Protein AF-I0AHV2-F1 (afdb_monomer_lite)

pLDDT: mean 80.76, std 23.35, range [30.31, 98.69]

Radius of gyration: 30.74 Å; chains: 1; bounding box: 74×56×72 Å

Structure (mmCIF, N/CA/C/O backbone):
data_AF-I0AHV2-F1
#
_entry.id   AF-I0AHV2-F1
#
loop_
_atom_site.group_PDB
_atom_site.id
_atom_site.type_symbol
_atom_site.label_atom_id
_atom_site.label_alt_id
_atom_site.label_comp_id
_atom_site.label_asym_id
_atom_site.label_entity_id
_atom_site.label_seq_id
_atom_site.pdbx_PDB_ins_code
_atom_site.Cartn_x
_atom_site.Cartn_y
_atom_site.Cartn_z
_atom_site.occupancy
_atom_site.B_iso_or_equiv
_atom_site.auth_seq_id
_atom_site.auth_comp_id
_atom_site.auth_asym_id
_atom_site.auth_atom_id
_atom_site.pdbx_PDB_model_num
ATOM 1 N N . MET A 1 1 ? 34.394 -45.522 -53.118 1.00 46.94 1 MET A N 1
ATOM 2 C CA . MET A 1 1 ? 35.820 -45.918 -53.162 1.00 46.94 1 MET A CA 1
ATOM 3 C C . MET A 1 1 ? 36.666 -44.693 -53.461 1.00 46.94 1 MET A C 1
ATOM 5 O O . MET A 1 1 ? 36.475 -44.119 -54.521 1.00 46.94 1 MET A O 1
ATOM 9 N N . LYS A 1 2 ? 37.529 -44.318 -52.507 1.00 45.25 2 LYS A N 1
ATOM 10 C CA . LYS A 1 2 ? 38.749 -43.481 -52.577 1.00 45.25 2 LYS A CA 1
ATOM 11 C C . LYS A 1 2 ? 38.873 -42.695 -51.268 1.00 45.25 2 LYS A C 1
ATOM 13 O O . LYS A 1 2 ? 38.540 -41.525 -51.159 1.00 45.25 2 LYS A O 1
ATOM 18 N N 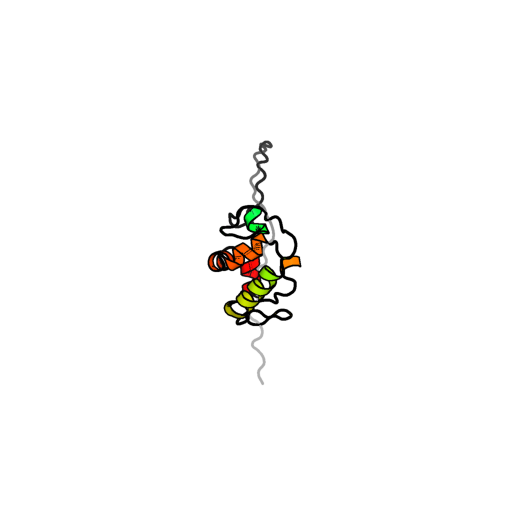. LYS A 1 3 ? 39.322 -43.439 -50.252 1.00 51.38 3 LYS A N 1
ATOM 19 C CA . LYS A 1 3 ? 40.133 -42.911 -49.150 1.00 51.38 3 LYS A CA 1
ATOM 20 C C . LYS A 1 3 ? 41.357 -42.198 -49.758 1.00 51.38 3 LYS A C 1
ATOM 22 O O . LYS A 1 3 ? 41.646 -42.424 -50.930 1.00 51.38 3 LYS A O 1
ATOM 27 N N . ILE A 1 4 ? 42.120 -41.487 -48.928 1.00 57.50 4 ILE A N 1
ATOM 28 C CA . ILE A 1 4 ? 43.410 -40.830 -49.231 1.00 57.50 4 ILE A CA 1
ATOM 29 C C . ILE A 1 4 ? 43.257 -39.327 -49.529 1.00 57.50 4 ILE A C 1
ATOM 31 O O . ILE A 1 4 ? 43.545 -38.847 -50.614 1.00 57.50 4 ILE A O 1
ATOM 35 N N . PHE A 1 5 ? 42.859 -38.563 -48.515 1.00 43.66 5 PHE A N 1
ATOM 36 C CA . PHE A 1 5 ? 43.538 -37.292 -48.237 1.00 43.66 5 PHE A CA 1
ATOM 37 C C . PHE A 1 5 ? 44.030 -37.364 -46.791 1.00 43.66 5 PHE A C 1
ATOM 39 O O . PHE A 1 5 ? 43.534 -36.732 -45.866 1.00 43.66 5 PHE A O 1
ATOM 46 N N . SER A 1 6 ? 44.938 -38.318 -46.607 1.00 37.59 6 SER A N 1
ATOM 47 C CA . SER A 1 6 ? 45.775 -38.441 -45.430 1.00 37.59 6 SER A CA 1
ATOM 48 C C . SER A 1 6 ? 46.959 -37.505 -45.639 1.00 37.59 6 SER A C 1
ATOM 50 O O . SER A 1 6 ? 47.511 -37.486 -46.736 1.00 37.59 6 SER A O 1
ATOM 52 N N . PHE A 1 7 ? 47.389 -36.846 -44.566 1.00 47.16 7 PHE A N 1
ATOM 53 C CA . PHE A 1 7 ? 48.801 -36.540 -44.342 1.00 47.16 7 PHE A CA 1
ATOM 54 C C . PHE A 1 7 ? 49.477 -35.599 -45.349 1.00 47.16 7 PHE A C 1
ATOM 56 O O . PHE A 1 7 ? 50.123 -36.083 -46.258 1.00 47.16 7 PHE A O 1
ATOM 63 N N . VAL A 1 8 ? 49.435 -34.281 -45.119 1.00 50.38 8 VAL A N 1
ATOM 64 C CA . VAL A 1 8 ? 50.619 -33.389 -45.150 1.00 50.38 8 VAL A CA 1
ATOM 65 C C . VAL A 1 8 ? 50.210 -32.064 -44.491 1.00 50.38 8 VAL A C 1
ATOM 67 O O . VAL A 1 8 ? 49.753 -31.158 -45.170 1.00 50.38 8 VAL A O 1
ATOM 70 N N . PHE A 1 9 ? 50.344 -31.948 -43.170 1.00 41.19 9 PHE A N 1
ATOM 71 C CA . PHE A 1 9 ? 50.853 -30.718 -42.540 1.00 41.19 9 PHE A CA 1
ATOM 72 C C . PHE A 1 9 ? 51.277 -31.034 -41.101 1.00 41.19 9 PHE A C 1
ATOM 74 O O . PHE A 1 9 ? 50.708 -30.584 -40.111 1.00 41.19 9 PHE A O 1
ATOM 81 N N . ALA A 1 10 ? 52.275 -31.910 -41.005 1.00 47.12 10 ALA A N 1
ATOM 82 C CA . ALA A 1 10 ? 53.111 -32.035 -39.828 1.00 47.12 10 ALA A CA 1
ATOM 83 C C . ALA A 1 10 ? 54.229 -30.992 -39.950 1.00 47.12 10 ALA A C 1
ATOM 85 O O . ALA A 1 10 ? 55.203 -31.238 -40.649 1.00 47.12 10 ALA A O 1
ATOM 86 N N . VAL A 1 11 ? 54.068 -29.840 -39.298 1.00 52.34 11 VAL A N 1
ATOM 87 C CA . VAL A 1 11 ? 55.153 -28.929 -38.887 1.00 52.34 11 VAL A CA 1
ATOM 88 C C . VAL A 1 11 ? 54.635 -28.260 -37.606 1.00 52.34 11 VAL A C 1
ATOM 90 O O . VAL A 1 11 ? 53.734 -27.435 -37.654 1.00 52.34 11 VAL A O 1
ATOM 93 N N . ALA A 1 12 ? 54.902 -28.826 -36.430 1.00 45.56 12 ALA A N 1
ATOM 94 C CA . ALA A 1 12 ? 56.117 -28.576 -35.655 1.00 45.56 12 ALA A CA 1
ATOM 95 C C . ALA A 1 12 ? 56.267 -27.093 -35.282 1.00 45.56 12 ALA A C 1
ATOM 97 O O . ALA A 1 12 ? 56.784 -26.323 -36.074 1.00 45.56 12 ALA A O 1
ATOM 98 N N . PHE A 1 13 ? 55.847 -26.716 -34.070 1.00 50.34 13 PHE A N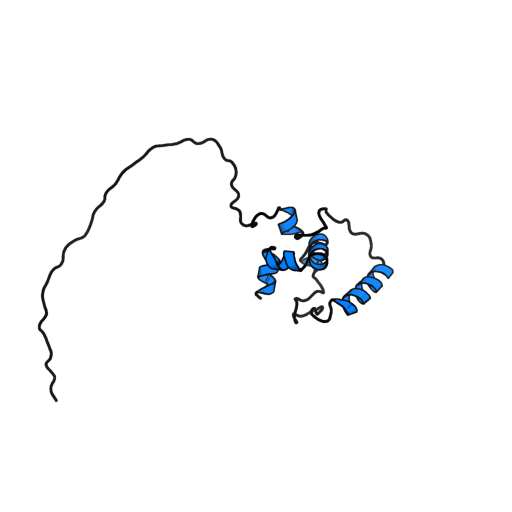 1
ATOM 99 C CA . PHE A 1 13 ? 56.765 -26.206 -33.044 1.00 50.34 13 PHE A CA 1
ATOM 100 C C . PHE A 1 13 ? 56.010 -25.940 -31.731 1.00 50.34 13 PHE A C 1
ATOM 102 O O . PHE A 1 13 ? 55.258 -24.984 -31.578 1.00 50.34 13 PHE A O 1
ATOM 109 N N . THR A 1 14 ? 56.237 -26.826 -30.770 1.00 53.44 14 THR A N 1
ATOM 110 C CA . THR A 1 14 ? 56.318 -26.516 -29.340 1.00 53.44 14 THR A CA 1
ATOM 111 C C . THR A 1 14 ? 57.149 -25.255 -29.090 1.00 53.44 14 THR A C 1
ATOM 113 O O . THR A 1 14 ? 58.223 -25.183 -29.669 1.00 53.44 14 THR A O 1
ATOM 116 N N . ILE A 1 15 ? 56.738 -24.358 -28.180 1.00 58.22 15 ILE A N 1
ATOM 117 C CA . ILE A 1 15 ? 57.622 -23.611 -27.255 1.00 58.22 15 ILE A CA 1
ATOM 118 C C . ILE A 1 15 ? 56.789 -23.090 -26.052 1.00 58.22 15 ILE A C 1
ATOM 120 O O . ILE A 1 15 ? 55.826 -22.351 -26.219 1.00 58.22 15 ILE A O 1
ATOM 124 N N . LEU A 1 16 ? 57.184 -23.584 -24.872 1.00 51.22 16 LEU A N 1
ATOM 125 C CA . LEU A 1 16 ? 57.331 -22.998 -23.523 1.00 51.22 16 LEU A CA 1
ATOM 126 C C . LEU A 1 16 ? 56.298 -21.989 -22.968 1.00 51.22 16 LEU A C 1
ATOM 128 O O . LEU A 1 16 ? 56.059 -20.944 -23.551 1.00 51.22 16 LEU A O 1
ATOM 132 N N . ILE A 1 17 ? 55.586 -22.278 -21.866 1.00 62.75 17 ILE A N 1
ATOM 133 C CA . ILE A 1 17 ? 55.927 -22.114 -20.423 1.00 62.75 17 ILE A CA 1
ATOM 134 C C . ILE A 1 17 ? 56.645 -20.817 -19.969 1.00 62.75 17 ILE A C 1
ATOM 136 O O . ILE A 1 17 ? 57.751 -20.515 -20.396 1.00 62.75 17 ILE A O 1
ATOM 140 N N . THR A 1 18 ? 56.008 -20.183 -18.965 1.00 46.81 18 THR A N 1
ATOM 141 C CA . THR A 1 18 ? 56.522 -19.336 -17.856 1.00 46.81 18 THR A CA 1
ATOM 142 C C . THR A 1 18 ? 57.161 -17.971 -18.151 1.00 46.81 18 THR A C 1
ATOM 144 O O . THR A 1 18 ? 58.226 -17.907 -18.746 1.00 46.81 18 THR A O 1
ATOM 147 N N . SER A 1 19 ? 56.621 -16.898 -17.544 1.00 44.88 19 SER A N 1
ATOM 148 C CA . SER A 1 19 ? 57.259 -16.186 -16.406 1.00 44.88 19 SER A CA 1
ATOM 149 C C . SER A 1 19 ? 56.949 -14.674 -16.340 1.00 44.88 19 SER A C 1
ATOM 151 O O . SER A 1 19 ? 57.271 -13.925 -17.251 1.00 44.88 19 SER A O 1
ATOM 153 N N . CYS A 1 20 ? 56.353 -14.280 -15.207 1.00 55.31 20 CYS A N 1
ATOM 154 C CA . CYS A 1 20 ? 56.635 -13.148 -14.303 1.00 55.31 20 CYS A CA 1
ATOM 155 C C . CYS A 1 20 ? 57.169 -11.780 -14.801 1.00 55.31 20 CYS A C 1
ATOM 157 O O . CYS A 1 20 ? 58.224 -11.686 -15.419 1.00 55.31 20 CYS A O 1
ATOM 159 N N . GLY A 1 21 ? 56.521 -10.721 -14.298 1.00 49.19 21 GLY A N 1
ATOM 160 C CA . GLY A 1 21 ? 57.051 -9.369 -14.062 1.00 49.19 21 GLY A CA 1
ATOM 161 C C . GLY A 1 21 ? 55.878 -8.448 -13.685 1.00 49.19 21 GLY A C 1
ATOM 162 O O . GLY A 1 21 ? 55.031 -8.200 -14.530 1.00 49.19 21 GLY A O 1
ATOM 163 N N . GLY A 1 22 ? 55.638 -7.997 -12.453 1.00 43.00 22 GLY A N 1
ATOM 164 C CA . GLY A 1 22 ? 56.511 -7.775 -11.306 1.00 43.00 22 GLY A CA 1
ATOM 165 C C . GLY A 1 22 ? 56.703 -6.267 -11.128 1.00 43.00 22 GLY A C 1
ATOM 166 O O . GLY A 1 22 ? 57.518 -5.703 -11.841 1.00 43.00 22 GLY A O 1
ATOM 167 N N . ASP A 1 23 ? 55.958 -5.639 -10.211 1.00 41.09 23 ASP A N 1
ATOM 168 C CA . ASP A 1 23 ? 56.493 -4.551 -9.380 1.00 41.09 23 ASP A CA 1
ATOM 169 C C . ASP A 1 23 ? 55.674 -4.383 -8.087 1.00 41.09 23 ASP A C 1
ATOM 171 O O . ASP A 1 23 ? 54.441 -4.458 -8.079 1.00 41.09 23 ASP A O 1
ATOM 175 N N . GLU A 1 24 ? 56.400 -4.235 -6.981 1.00 40.62 24 GLU A N 1
ATOM 176 C CA . GLU A 1 24 ? 55.953 -4.330 -5.591 1.00 40.62 24 GLU A CA 1
ATOM 177 C C . GLU A 1 24 ? 55.829 -2.955 -4.900 1.00 40.62 24 GLU A C 1
ATOM 179 O O . GLU A 1 24 ? 56.632 -2.054 -5.103 1.00 40.62 24 GLU A O 1
ATOM 184 N N . GLN A 1 25 ? 54.858 -2.895 -3.978 1.00 41.94 25 GLN A N 1
ATOM 185 C CA . GLN A 1 25 ? 54.824 -2.182 -2.687 1.00 41.94 25 GLN A CA 1
ATOM 186 C C . GLN A 1 25 ? 54.955 -0.645 -2.605 1.00 41.94 25 GLN A C 1
ATOM 188 O O . GLN A 1 25 ? 56.016 -0.055 -2.781 1.00 41.94 25 GLN A O 1
ATOM 193 N N . LYS A 1 26 ? 53.922 -0.034 -1.998 1.00 32.88 26 LYS A N 1
ATOM 194 C CA . LYS A 1 26 ? 54.111 0.785 -0.788 1.00 32.88 26 LYS A CA 1
ATOM 195 C C . LYS A 1 26 ? 52.949 0.610 0.192 1.00 32.88 26 LYS A C 1
ATOM 197 O O . LYS A 1 26 ? 51.788 0.502 -0.187 1.00 32.88 26 LYS A O 1
ATOM 202 N N . SER A 1 27 ? 53.335 0.513 1.453 1.00 35.81 27 SER A N 1
ATOM 203 C CA . SER A 1 27 ? 52.597 0.083 2.629 1.00 35.81 27 SER A CA 1
ATOM 204 C C . SER A 1 27 ? 51.795 1.200 3.311 1.00 35.81 27 SER A C 1
ATOM 206 O O . SER A 1 27 ? 52.213 2.350 3.344 1.00 35.81 27 SER A O 1
ATOM 208 N N . ALA A 1 28 ? 50.665 0.764 3.879 1.00 41.28 28 ALA A N 1
ATOM 209 C CA . ALA A 1 28 ? 49.930 1.235 5.057 1.00 41.28 28 ALA A CA 1
ATOM 210 C C . ALA A 1 28 ? 49.704 2.744 5.294 1.00 41.28 28 ALA A C 1
ATOM 212 O O . ALA A 1 28 ? 50.610 3.473 5.683 1.00 41.28 28 ALA A O 1
ATOM 213 N N . ASP A 1 29 ? 48.422 3.122 5.328 1.00 30.31 29 ASP A N 1
ATOM 214 C CA . ASP A 1 29 ? 47.895 3.852 6.485 1.00 30.31 29 ASP A CA 1
ATOM 215 C C . ASP A 1 29 ? 46.559 3.225 6.927 1.00 30.31 29 ASP A C 1
ATOM 217 O O . ASP A 1 29 ? 45.587 3.150 6.172 1.00 30.31 29 ASP A O 1
ATOM 221 N N . PHE A 1 30 ? 46.551 2.693 8.147 1.00 48.12 30 PHE A N 1
ATOM 222 C CA . PHE A 1 30 ? 45.418 2.059 8.812 1.00 48.12 30 PHE A CA 1
ATOM 223 C C . PHE A 1 30 ? 44.911 3.038 9.868 1.00 48.12 30 PHE A C 1
ATOM 225 O O . PHE A 1 30 ? 45.238 2.884 11.036 1.00 48.12 30 PHE A O 1
ATOM 232 N N . SER A 1 31 ? 44.136 4.058 9.482 1.00 49.09 31 SER A N 1
ATOM 233 C CA . SER A 1 31 ? 43.211 4.728 10.412 1.00 49.09 31 SER A CA 1
ATOM 234 C C . SER A 1 31 ? 42.258 5.714 9.727 1.00 49.09 31 SER A C 1
ATOM 236 O O . SER A 1 31 ? 42.383 6.928 9.849 1.00 49.09 31 SER A O 1
ATOM 238 N N . LYS A 1 32 ? 41.238 5.194 9.038 1.00 40.59 32 LYS A N 1
ATOM 239 C CA . LYS A 1 32 ? 39.866 5.724 9.141 1.00 40.59 32 LYS A CA 1
ATOM 240 C C . LYS A 1 32 ? 38.906 4.703 8.550 1.00 40.59 32 LYS A C 1
ATOM 242 O O . LYS A 1 32 ? 38.539 4.768 7.381 1.00 40.59 32 LYS A O 1
ATOM 247 N N . SER A 1 33 ? 38.485 3.755 9.382 1.00 49.38 33 SER A N 1
ATOM 248 C CA . SER A 1 33 ? 37.269 2.987 9.127 1.00 49.38 33 SER A CA 1
ATOM 249 C C . SER A 1 33 ? 36.091 3.963 9.152 1.00 49.38 33 SER A C 1
ATOM 251 O O . SER A 1 33 ? 35.469 4.210 10.183 1.00 49.38 33 SER A O 1
ATOM 253 N N . LYS A 1 34 ? 35.822 4.601 8.012 1.00 42.75 34 LYS A N 1
ATOM 254 C CA . LYS A 1 34 ? 34.470 5.025 7.689 1.00 42.75 34 LYS A CA 1
ATOM 255 C C . LYS A 1 34 ? 33.845 3.770 7.111 1.00 42.75 34 LYS A C 1
ATOM 257 O O . LYS A 1 34 ? 34.212 3.361 6.016 1.00 42.75 34 LYS A O 1
ATOM 262 N N . SER A 1 35 ? 32.986 3.135 7.902 1.00 43.00 35 SER A N 1
ATOM 263 C CA . SER A 1 35 ? 32.094 2.065 7.471 1.00 43.00 35 SER A CA 1
ATOM 264 C C . SER A 1 35 ? 31.406 2.487 6.172 1.00 43.00 35 SER A C 1
ATOM 266 O O . SER A 1 35 ? 30.385 3.173 6.190 1.00 43.00 35 SER A O 1
ATOM 268 N N . VAL A 1 36 ? 31.988 2.112 5.036 1.00 43.91 36 VAL A N 1
ATOM 269 C CA . VAL A 1 36 ? 31.293 2.080 3.760 1.00 43.91 36 VAL A CA 1
ATOM 270 C C . VAL A 1 36 ? 30.472 0.805 3.830 1.00 43.91 36 VAL A C 1
ATOM 272 O O . VAL A 1 36 ? 30.930 -0.267 3.447 1.00 43.91 36 VAL A O 1
ATOM 275 N N . ASN A 1 37 ? 29.270 0.919 4.397 1.00 48.75 37 ASN A N 1
ATOM 276 C CA . ASN A 1 37 ? 28.223 -0.026 4.055 1.00 48.75 37 ASN A CA 1
ATOM 277 C C . ASN A 1 37 ? 27.988 0.171 2.563 1.00 48.75 37 ASN A C 1
ATOM 279 O O . ASN A 1 37 ? 27.508 1.218 2.130 1.00 48.75 37 ASN A O 1
ATOM 283 N N . THR A 1 38 ? 28.455 -0.799 1.789 1.00 43.38 38 THR A N 1
ATOM 284 C CA . THR A 1 38 ? 28.216 -0.920 0.362 1.00 43.38 38 THR A CA 1
ATOM 285 C C . THR A 1 38 ? 26.728 -0.706 0.093 1.00 43.38 38 THR A C 1
ATOM 287 O O . THR A 1 38 ? 25.877 -1.430 0.604 1.00 43.38 38 THR A O 1
ATOM 290 N N . ASP A 1 39 ? 26.452 0.351 -0.666 1.00 53.06 39 ASP A N 1
ATOM 291 C CA . ASP A 1 39 ? 25.147 0.867 -1.065 1.00 53.06 39 ASP A CA 1
ATOM 292 C C . ASP A 1 39 ? 24.378 -0.173 -1.897 1.00 53.06 39 ASP A C 1
ATOM 294 O O . ASP A 1 39 ? 24.431 -0.200 -3.124 1.00 53.06 39 ASP A O 1
ATOM 298 N N . LEU A 1 40 ? 23.699 -1.088 -1.206 1.00 55.94 40 LEU A N 1
ATOM 299 C CA . LEU A 1 40 ? 22.669 -1.961 -1.776 1.00 55.94 40 LEU A CA 1
ATOM 300 C C . LEU A 1 40 ? 21.273 -1.319 -1.685 1.00 55.94 40 LEU A C 1
ATOM 302 O O . LEU A 1 40 ? 20.307 -1.892 -2.188 1.00 55.94 40 LEU A O 1
ATOM 306 N N . SER A 1 41 ? 21.149 -0.154 -1.033 1.00 60.19 41 SER A N 1
ATOM 307 C CA . SER A 1 41 ? 19.868 0.528 -0.828 1.00 60.19 41 SER A CA 1
ATOM 308 C C . SER A 1 41 ? 19.496 1.478 -1.963 1.00 60.19 41 SER A C 1
ATOM 310 O O . SER A 1 41 ? 18.364 1.960 -1.986 1.00 60.19 41 SER A O 1
ATOM 312 N N . GLY A 1 42 ? 20.400 1.737 -2.916 1.00 76.12 42 GLY A N 1
ATOM 313 C CA . GLY A 1 42 ? 20.127 2.614 -4.056 1.00 76.12 42 GLY A CA 1
ATOM 314 C C . GLY A 1 42 ? 19.807 4.044 -3.617 1.00 76.12 42 GLY A C 1
ATOM 315 O O . GLY A 1 42 ? 18.946 4.691 -4.214 1.00 76.12 42 GLY A O 1
ATOM 316 N N . GLY A 1 43 ? 20.448 4.508 -2.539 1.00 88.38 43 GLY A N 1
ATOM 317 C CA . GLY A 1 43 ? 20.210 5.830 -1.954 1.00 88.38 43 GLY A CA 1
ATOM 318 C C . GLY A 1 43 ? 18.974 5.947 -1.053 1.00 88.38 43 GLY A C 1
ATOM 319 O O . GLY A 1 43 ? 18.657 7.053 -0.620 1.00 88.38 43 GLY A O 1
ATOM 320 N N . LEU A 1 44 ? 18.280 4.845 -0.746 1.00 94.69 44 LEU A N 1
ATOM 321 C CA . LEU A 1 44 ? 17.176 4.849 0.218 1.00 94.69 44 LEU A CA 1
ATOM 322 C C . LEU A 1 44 ? 17.685 4.844 1.660 1.00 94.69 44 LEU A C 1
ATOM 324 O O . LEU A 1 44 ? 18.671 4.169 1.984 1.00 94.69 44 LEU A O 1
ATOM 328 N N . SER A 1 45 ? 16.972 5.560 2.532 1.00 95.94 45 SER A N 1
ATOM 329 C CA . SER A 1 45 ? 17.186 5.471 3.979 1.00 95.94 45 SER A CA 1
ATOM 330 C C . SER A 1 45 ? 16.778 4.096 4.523 1.00 95.94 45 SER A C 1
ATOM 332 O O . SER A 1 45 ? 15.973 3.384 3.923 1.00 95.94 45 SER A O 1
ATOM 334 N N . GLU A 1 46 ? 17.288 3.733 5.701 1.00 96.06 46 GLU A N 1
ATOM 335 C CA . GLU A 1 46 ? 16.883 2.500 6.393 1.00 96.06 46 GLU A CA 1
ATOM 336 C C . GLU A 1 46 ? 15.372 2.473 6.665 1.00 96.06 46 GLU A C 1
ATOM 338 O O . GLU A 1 46 ? 14.715 1.454 6.453 1.00 96.06 46 GLU A O 1
ATOM 343 N N . PHE A 1 47 ? 14.797 3.627 7.028 1.00 96.94 47 PHE A N 1
ATOM 344 C CA . PHE A 1 47 ? 13.354 3.756 7.194 1.00 96.94 47 PHE A CA 1
ATOM 345 C C . PHE A 1 47 ? 12.615 3.443 5.890 1.00 96.94 47 PHE A C 1
ATOM 347 O O . PHE A 1 47 ? 11.650 2.690 5.919 1.00 96.94 47 PHE A O 1
ATOM 354 N N . GLU A 1 48 ? 13.054 3.983 4.753 1.00 97.56 48 GLU A N 1
ATOM 355 C CA . GLU A 1 48 ? 12.390 3.768 3.460 1.00 97.56 48 GLU A CA 1
ATOM 356 C C . GLU A 1 48 ? 12.541 2.340 2.938 1.00 97.56 48 GLU A C 1
ATOM 358 O O . GLU A 1 48 ? 11.625 1.844 2.287 1.00 97.56 48 GLU A O 1
ATOM 363 N N . LEU A 1 49 ? 13.649 1.662 3.247 1.00 97.00 49 LEU A N 1
ATOM 364 C CA . LEU A 1 49 ? 13.843 0.250 2.908 1.00 97.00 49 LEU A CA 1
ATOM 365 C C . LEU A 1 49 ? 12.871 -0.679 3.645 1.00 97.00 49 LEU A C 1
ATOM 367 O O . LEU A 1 49 ? 12.432 -1.686 3.087 1.00 97.00 49 LEU A O 1
ATOM 371 N N . GLU A 1 50 ? 12.554 -0.366 4.900 1.00 97.25 50 GLU A N 1
ATOM 372 C CA . GLU A 1 50 ? 11.630 -1.161 5.714 1.00 97.25 50 GLU A CA 1
ATOM 373 C C . GLU A 1 50 ? 10.164 -0.746 5.481 1.00 97.25 50 GLU A C 1
ATOM 375 O O . GLU A 1 50 ? 9.277 -1.592 5.353 1.00 97.25 50 GLU A O 1
ATOM 380 N N . ASN A 1 51 ? 9.911 0.562 5.404 1.00 98.06 51 ASN A N 1
ATOM 381 C CA . ASN A 1 51 ? 8.585 1.180 5.515 1.00 98.06 51 ASN A CA 1
ATOM 382 C C . ASN A 1 51 ? 8.092 1.811 4.205 1.00 98.06 51 ASN A C 1
ATOM 384 O O . ASN A 1 51 ? 7.025 2.425 4.167 1.00 98.06 51 ASN A O 1
ATOM 388 N N . GLY A 1 52 ? 8.848 1.668 3.120 1.00 97.69 52 GLY A N 1
ATOM 389 C CA . GLY A 1 52 ? 8.500 2.209 1.817 1.00 97.69 52 GLY A CA 1
ATOM 390 C C . GLY A 1 52 ? 8.825 3.693 1.638 1.00 97.69 52 GLY A C 1
ATOM 391 O O . GLY A 1 52 ? 9.035 4.459 2.577 1.00 97.69 52 GLY A O 1
ATOM 392 N N . ILE A 1 53 ? 8.834 4.099 0.374 1.00 98.00 53 ILE A N 1
ATOM 393 C CA . ILE A 1 53 ? 9.035 5.463 -0.098 1.00 98.00 53 ILE A CA 1
ATOM 394 C C . ILE A 1 53 ? 7.663 6.127 -0.213 1.00 98.00 53 ILE A C 1
ATOM 396 O O . ILE A 1 53 ? 6.849 5.751 -1.053 1.00 98.00 53 ILE A O 1
ATOM 400 N N . GLY A 1 54 ? 7.386 7.128 0.614 1.00 97.62 54 GLY A N 1
ATOM 401 C CA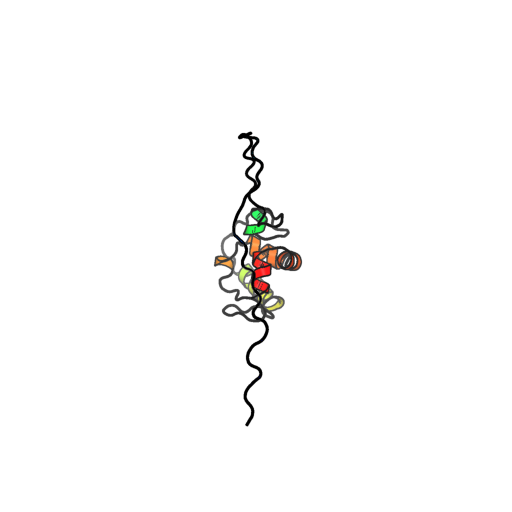 . GLY A 1 54 ? 6.136 7.874 0.514 1.00 97.62 54 GLY A CA 1
ATOM 402 C C . GLY A 1 54 ? 5.944 8.901 1.625 1.00 97.62 54 GLY A C 1
ATOM 403 O O . GLY A 1 54 ? 6.903 9.228 2.331 1.00 97.62 54 GLY A O 1
ATOM 404 N N . PRO A 1 55 ? 4.722 9.442 1.765 1.00 98.12 55 PRO A N 1
ATOM 405 C CA . PRO A 1 55 ? 4.420 10.520 2.705 1.00 98.12 55 PRO A CA 1
ATOM 406 C C . PRO A 1 55 ? 4.406 10.081 4.178 1.00 98.12 55 PRO A C 1
ATOM 408 O O . PRO A 1 55 ? 4.511 10.931 5.061 1.00 98.12 55 PRO A O 1
ATOM 411 N N . VAL A 1 56 ? 4.299 8.781 4.476 1.00 98.19 56 VAL A N 1
ATOM 412 C CA . VAL A 1 56 ? 4.402 8.269 5.850 1.00 98.19 56 VAL A CA 1
ATOM 413 C C . VAL A 1 56 ? 5.879 8.123 6.199 1.00 98.19 56 VAL A C 1
ATOM 415 O O . VAL A 1 56 ? 6.542 7.196 5.739 1.00 98.19 56 VAL A O 1
ATOM 418 N N . LYS A 1 57 ? 6.394 9.072 6.988 1.00 97.25 57 LYS A N 1
ATOM 419 C CA . LYS A 1 57 ? 7.815 9.178 7.377 1.00 97.25 57 LYS A CA 1
ATOM 420 C C . LYS A 1 57 ? 8.089 8.842 8.849 1.00 97.25 57 LYS A C 1
ATOM 422 O O . LYS A 1 57 ? 9.200 9.042 9.325 1.00 97.25 57 LYS A O 1
ATOM 427 N N . GLN A 1 58 ? 7.076 8.390 9.582 1.00 96.94 58 GLN A N 1
ATOM 428 C CA . GLN A 1 58 ? 7.161 8.067 11.007 1.00 96.94 58 GLN A CA 1
ATOM 429 C C . GLN A 1 58 ? 6.413 6.766 11.288 1.00 96.94 58 GLN A C 1
ATOM 431 O O . GLN A 1 58 ? 5.530 6.389 10.514 1.00 96.94 58 GLN A O 1
ATOM 436 N N . LYS A 1 59 ? 6.773 6.098 12.388 1.00 97.25 59 LYS A N 1
ATOM 437 C CA . LYS A 1 59 ? 6.092 4.879 12.819 1.00 97.25 59 LYS A CA 1
ATOM 438 C C . LYS A 1 59 ? 4.654 5.184 13.248 1.00 97.25 59 LYS A C 1
ATOM 440 O O . LYS A 1 59 ? 4.383 6.212 13.869 1.00 97.25 59 LYS A O 1
ATOM 445 N N . LEU A 1 60 ? 3.744 4.296 12.878 1.00 96.06 60 LEU A N 1
ATOM 446 C CA . LEU A 1 60 ? 2.323 4.355 13.163 1.00 96.06 60 LEU A CA 1
ATOM 447 C C . LEU A 1 60 ? 2.012 3.464 14.362 1.00 96.06 60 LEU A C 1
ATOM 449 O O . LEU A 1 60 ? 2.300 2.270 14.365 1.00 96.06 60 LEU A O 1
ATOM 453 N N . GLU A 1 61 ? 1.336 4.045 15.343 1.00 94.94 61 GLU A N 1
ATOM 454 C CA . GLU A 1 61 ? 0.750 3.304 16.452 1.00 94.94 61 GLU A CA 1
ATOM 455 C C . GLU A 1 61 ? -0.644 2.816 16.044 1.00 94.94 61 GLU A C 1
ATOM 457 O O . GLU A 1 61 ? -1.522 3.611 15.690 1.00 94.94 61 GLU A O 1
ATOM 462 N N . LEU A 1 62 ? -0.856 1.500 16.067 1.00 93.19 62 LEU A N 1
ATOM 463 C CA . LEU A 1 62 ? -2.155 0.915 15.750 1.00 93.19 62 LEU A CA 1
ATOM 464 C C . LEU A 1 62 ? -3.039 0.887 16.997 1.00 93.19 62 LEU A C 1
ATOM 466 O O . LEU A 1 62 ? -2.716 0.255 18.000 1.00 93.19 62 LEU A O 1
ATOM 470 N N . GLY A 1 63 ? -4.184 1.558 16.908 1.00 93.94 63 GLY A N 1
ATOM 471 C CA . GLY A 1 63 ? -5.228 1.487 17.921 1.00 93.94 63 GLY A CA 1
ATOM 472 C C . GLY A 1 63 ? -6.045 0.188 17.859 1.00 93.94 63 GLY A C 1
ATOM 473 O O . GLY A 1 63 ? -5.827 -0.663 16.991 1.00 93.94 63 GLY A O 1
ATOM 474 N N . PRO A 1 64 ? -7.034 0.037 18.757 1.00 97.00 64 PRO A N 1
ATOM 475 C CA . PRO A 1 64 ? -7.992 -1.059 18.681 1.00 97.00 64 PRO A CA 1
ATOM 476 C C . PRO A 1 64 ? -8.780 -1.020 17.366 1.00 97.00 64 PRO A C 1
ATOM 478 O O . PRO A 1 64 ? -8.985 0.035 16.763 1.00 97.00 64 PRO A O 1
ATOM 481 N N . ILE A 1 65 ? -9.263 -2.187 16.939 1.00 96.50 65 ILE A N 1
ATOM 482 C CA . ILE A 1 65 ? -10.075 -2.310 15.728 1.00 96.50 65 ILE A CA 1
ATOM 483 C C . ILE A 1 65 ? -11.419 -1.605 15.943 1.00 96.50 65 ILE A C 1
ATOM 485 O O . ILE A 1 65 ? -12.221 -2.026 16.774 1.00 96.50 65 ILE A O 1
ATOM 489 N N . ASP A 1 66 ? -11.679 -0.566 15.150 1.00 97.94 66 ASP A N 1
ATOM 490 C CA . ASP A 1 66 ? -12.982 0.096 15.074 1.00 97.94 66 ASP A CA 1
ATOM 491 C C . ASP A 1 66 ? -13.837 -0.554 13.966 1.00 97.94 66 ASP A C 1
ATOM 493 O O . ASP A 1 66 ? -13.492 -0.437 12.784 1.00 97.94 66 ASP A O 1
ATOM 497 N N . PRO A 1 67 ? -14.979 -1.193 14.294 1.00 98.19 67 PRO A N 1
ATOM 498 C CA . PRO A 1 67 ? -15.864 -1.815 13.307 1.00 98.19 67 PRO A CA 1
ATOM 499 C C . PRO A 1 67 ? -16.334 -0.869 12.192 1.00 98.19 67 PRO A C 1
ATOM 501 O O . PRO A 1 67 ? -16.549 -1.309 11.060 1.00 98.19 67 PRO A O 1
ATOM 504 N N . LYS A 1 68 ? -16.473 0.435 12.473 1.00 98.25 68 LYS A N 1
ATOM 505 C CA . LYS A 1 68 ? -16.850 1.427 11.453 1.00 98.25 68 LYS A CA 1
ATOM 506 C C . LYS A 1 68 ? -15.730 1.623 10.436 1.00 98.25 68 LYS A C 1
ATOM 508 O O . LYS A 1 68 ? -16.001 1.713 9.238 1.00 98.25 68 LYS A O 1
ATOM 513 N N . LEU A 1 69 ? -14.480 1.665 10.899 1.00 97.94 69 LEU A N 1
ATOM 514 C CA . LEU A 1 69 ? -13.316 1.765 10.020 1.00 97.94 69 LEU A CA 1
ATOM 515 C C . LEU A 1 69 ? -13.080 0.469 9.244 1.00 97.94 69 LEU A C 1
ATOM 517 O O . LEU A 1 69 ? -12.714 0.549 8.075 1.00 97.94 69 LEU A O 1
ATOM 521 N N . VAL A 1 70 ? -13.361 -0.698 9.835 1.00 98.12 70 VAL A N 1
ATOM 522 C CA . VAL A 1 70 ? -13.318 -1.987 9.120 1.00 98.12 70 VAL A CA 1
ATOM 523 C C . VAL A 1 70 ? -14.275 -1.973 7.933 1.00 98.12 70 VAL A C 1
ATOM 525 O O . VAL A 1 70 ? -13.841 -2.211 6.808 1.00 98.12 70 VAL A O 1
ATOM 528 N N . LYS A 1 71 ? -15.547 -1.615 8.156 1.00 98.62 71 LYS A N 1
ATOM 529 C CA . LYS A 1 71 ? -16.544 -1.549 7.077 1.00 98.62 71 LYS A CA 1
ATOM 530 C C . LYS A 1 71 ? -16.138 -0.557 5.984 1.00 98.62 71 LYS A C 1
ATOM 532 O O . LYS A 1 71 ? -16.200 -0.871 4.800 1.00 98.62 71 LYS A O 1
ATOM 537 N N . LYS A 1 72 ? -15.654 0.626 6.373 1.00 98.56 72 LYS A N 1
ATOM 538 C CA . LYS A 1 72 ? -15.151 1.622 5.417 1.00 98.56 72 LYS A CA 1
ATOM 539 C C . LYS A 1 72 ? -13.947 1.098 4.620 1.00 98.56 72 LYS A C 1
ATOM 541 O O . LYS A 1 72 ? -13.846 1.348 3.422 1.00 98.56 72 LYS A O 1
ATOM 546 N N . GLY A 1 73 ? -13.030 0.384 5.273 1.00 97.94 73 GLY A N 1
ATOM 547 C CA . GLY A 1 73 ? -11.878 -0.245 4.629 1.00 97.94 73 GLY A CA 1
ATOM 548 C C . GLY A 1 73 ? -12.288 -1.319 3.623 1.00 97.94 73 GLY A C 1
ATOM 549 O O . GLY A 1 73 ? -11.747 -1.351 2.520 1.00 97.94 73 GLY A O 1
ATOM 550 N N . GLU A 1 74 ? -13.281 -2.142 3.963 1.00 98.31 74 GLU A N 1
ATOM 551 C CA . GLU A 1 74 ? -13.867 -3.140 3.063 1.00 98.31 74 GLU A CA 1
ATOM 552 C C . GLU A 1 74 ? -14.482 -2.490 1.814 1.00 98.31 74 GLU A C 1
ATOM 554 O O . GLU A 1 74 ? -14.172 -2.894 0.693 1.00 98.31 74 GLU A O 1
ATOM 559 N N . GLU A 1 75 ? -15.290 -1.438 1.980 1.00 98.62 75 GLU A N 1
ATOM 560 C CA . GLU A 1 75 ? -15.884 -0.691 0.861 1.00 98.62 75 GLU A CA 1
ATOM 561 C C . GLU A 1 75 ? -14.806 -0.119 -0.077 1.00 98.62 75 GLU A C 1
ATOM 563 O O . GLU A 1 75 ? -14.903 -0.239 -1.305 1.00 98.62 75 GLU A O 1
ATOM 568 N N . ILE A 1 76 ? -13.738 0.453 0.491 1.00 98.44 76 ILE A N 1
ATOM 569 C CA . ILE A 1 76 ? -12.596 0.959 -0.280 1.00 98.44 76 ILE A CA 1
ATOM 570 C C . ILE A 1 76 ? -11.892 -0.184 -1.018 1.00 98.44 76 ILE A C 1
ATOM 572 O O . ILE A 1 76 ? -11.607 -0.045 -2.209 1.00 98.44 76 ILE A O 1
ATOM 576 N N . PHE A 1 77 ? -11.634 -1.310 -0.349 1.00 98.31 77 PHE A N 1
ATOM 577 C CA . PHE A 1 77 ? -10.960 -2.460 -0.951 1.00 98.31 77 PHE A CA 1
ATOM 578 C C . PHE A 1 77 ? -11.761 -3.036 -2.125 1.00 98.31 77 PHE A C 1
ATOM 580 O O . PHE A 1 77 ? -11.210 -3.258 -3.208 1.00 98.31 77 PHE A O 1
ATOM 587 N N . ASN A 1 78 ? -13.070 -3.199 -1.946 1.00 98.25 78 ASN A N 1
ATOM 588 C CA . ASN A 1 78 ? -13.972 -3.703 -2.980 1.00 98.25 78 ASN A CA 1
ATOM 589 C C . ASN A 1 78 ? -14.091 -2.744 -4.171 1.00 98.25 78 ASN A C 1
ATOM 591 O O . ASN A 1 78 ? -14.269 -3.188 -5.300 1.00 98.25 78 ASN A O 1
ATOM 595 N N . THR A 1 79 ? -13.954 -1.438 -3.945 1.00 98.25 79 THR A N 1
ATOM 596 C CA . THR A 1 79 ? -14.058 -0.444 -5.024 1.00 98.25 79 THR A CA 1
ATOM 597 C C . THR A 1 79 ? -12.739 -0.249 -5.770 1.00 98.25 79 THR A C 1
ATOM 599 O O . THR A 1 79 ? -12.742 -0.032 -6.979 1.00 98.25 79 THR A O 1
ATOM 602 N N . LYS A 1 80 ? -11.601 -0.286 -5.065 1.00 97.56 80 LYS A N 1
ATOM 603 C CA . LYS A 1 80 ? -10.307 0.158 -5.613 1.00 97.56 80 LYS A CA 1
ATOM 604 C C . LYS A 1 80 ? -9.271 -0.948 -5.788 1.00 97.56 80 LYS A C 1
ATOM 606 O O . LYS A 1 80 ? -8.362 -0.786 -6.594 1.00 97.56 80 LYS A O 1
ATOM 611 N N . CYS A 1 81 ? -9.376 -2.046 -5.044 1.00 97.88 81 CYS A N 1
ATOM 612 C CA . CYS A 1 81 ? -8.294 -3.029 -4.928 1.00 97.88 81 CYS A CA 1
ATOM 613 C C . CYS A 1 81 ? -8.652 -4.376 -5.565 1.00 97.88 81 CYS A C 1
ATOM 615 O O . CYS A 1 81 ? -7.793 -5.011 -6.179 1.00 97.88 81 CYS A O 1
ATOM 617 N N . ILE A 1 82 ? -9.914 -4.809 -5.448 1.00 97.25 82 ILE A N 1
ATOM 618 C CA . ILE A 1 82 ? -10.343 -6.170 -5.820 1.00 97.25 82 ILE A CA 1
ATOM 619 C C . ILE A 1 82 ? -10.230 -6.481 -7.320 1.00 97.25 82 ILE A C 1
ATOM 621 O O . ILE A 1 82 ? -10.173 -7.650 -7.711 1.00 97.25 82 ILE A O 1
ATOM 625 N N . ALA A 1 83 ? -10.176 -5.443 -8.161 1.00 97.56 83 ALA A N 1
ATOM 626 C CA . ALA A 1 83 ? -9.944 -5.589 -9.594 1.00 97.56 83 ALA A CA 1
ATOM 627 C C . ALA A 1 83 ? -8.587 -6.252 -9.886 1.00 97.56 83 ALA A C 1
ATOM 629 O O . ALA A 1 83 ? -8.471 -7.005 -10.849 1.00 97.56 83 ALA A O 1
ATOM 630 N N . CYS A 1 84 ? -7.588 -6.023 -9.025 1.00 97.38 84 CYS A N 1
ATOM 631 C CA . CYS A 1 84 ? -6.240 -6.560 -9.198 1.00 97.38 84 CYS A CA 1
ATOM 632 C C . CYS A 1 84 ? -5.849 -7.576 -8.119 1.00 97.38 84 CYS A C 1
ATOM 634 O O . CYS A 1 84 ? -5.110 -8.515 -8.409 1.00 97.38 84 CYS A O 1
ATOM 636 N N . HIS A 1 85 ? -6.339 -7.419 -6.888 1.00 97.75 85 HIS A N 1
ATOM 637 C CA . HIS A 1 85 ? -5.921 -8.219 -5.740 1.00 97.75 85 HIS A CA 1
ATOM 638 C C . HIS A 1 85 ? -7.026 -9.146 -5.235 1.00 97.75 85 HIS A C 1
ATOM 640 O O . HIS A 1 85 ? -8.139 -8.707 -4.940 1.00 97.75 85 HIS A O 1
ATOM 646 N N . LYS A 1 86 ? -6.687 -10.423 -5.046 1.00 97.50 86 LYS A N 1
ATOM 647 C CA . LYS A 1 86 ? -7.497 -11.368 -4.267 1.00 97.50 86 LYS A CA 1
ATOM 648 C C . LYS A 1 86 ? -6.957 -11.471 -2.843 1.00 97.50 86 LYS A C 1
ATOM 650 O O . LYS A 1 86 ? -5.855 -11.012 -2.537 1.00 97.50 86 LYS A O 1
ATOM 655 N N . LEU A 1 87 ? -7.756 -12.039 -1.944 1.00 97.88 87 LEU A N 1
ATOM 656 C CA . LEU A 1 87 ? -7.334 -12.213 -0.555 1.00 97.88 87 LEU A CA 1
ATOM 657 C C . LEU A 1 87 ? -6.322 -13.354 -0.417 1.00 97.88 87 LEU A C 1
ATOM 659 O O . LEU A 1 87 ? -5.322 -13.176 0.271 1.00 97.88 87 LEU A O 1
ATOM 663 N N . ASP A 1 88 ? -6.551 -14.470 -1.107 1.00 97.44 88 ASP A N 1
ATOM 664 C CA . ASP A 1 88 ? -5.879 -15.745 -0.820 1.00 97.44 88 ASP A CA 1
ATOM 665 C C . ASP A 1 88 ? -4.951 -16.247 -1.925 1.00 97.44 88 ASP A C 1
ATOM 667 O O . ASP A 1 88 ? -4.128 -17.127 -1.692 1.00 97.44 88 ASP A O 1
ATOM 671 N N . GLU A 1 89 ? -5.039 -15.666 -3.116 1.00 95.44 89 GLU A N 1
ATOM 672 C CA . GLU A 1 89 ? -4.261 -16.088 -4.274 1.00 95.44 89 GLU A CA 1
ATOM 673 C C . GLU A 1 89 ? -3.703 -14.893 -5.042 1.00 95.44 89 GLU A C 1
ATOM 675 O O . GLU A 1 89 ? -4.162 -13.753 -4.905 1.00 95.44 89 GLU A O 1
ATOM 680 N N . ARG A 1 90 ? -2.681 -15.162 -5.854 1.00 94.19 90 ARG A N 1
ATOM 681 C CA . ARG A 1 90 ? -2.192 -14.193 -6.827 1.00 94.19 90 ARG A CA 1
ATOM 682 C C . ARG A 1 90 ? -3.202 -14.085 -7.969 1.00 94.19 90 ARG A C 1
ATOM 684 O O . ARG A 1 90 ? -3.707 -15.093 -8.449 1.00 94.19 90 ARG A O 1
ATOM 691 N N . TYR A 1 91 ? -3.450 -12.860 -8.416 1.00 94.19 91 TYR A N 1
ATOM 692 C CA . TYR A 1 91 ? -4.237 -12.580 -9.613 1.00 94.19 91 TYR A CA 1
ATOM 693 C C . TYR A 1 91 ? -3.430 -11.653 -10.527 1.00 94.19 91 TYR A C 1
ATOM 695 O O . TYR A 1 91 ? -2.377 -12.062 -11.011 1.00 94.19 91 TYR A O 1
ATOM 703 N N . VAL A 1 92 ? -3.848 -10.398 -10.707 1.00 94.81 92 VAL A N 1
ATOM 704 C CA . VAL A 1 92 ? -2.988 -9.367 -11.313 1.00 94.81 92 VAL A CA 1
ATOM 705 C C . VAL A 1 92 ? -1.924 -8.927 -10.305 1.00 94.81 92 VAL A C 1
ATOM 707 O O . VAL A 1 92 ? -0.750 -8.818 -10.642 1.00 94.81 92 VAL A O 1
ATOM 710 N N . GLY A 1 93 ? -2.333 -8.706 -9.054 1.00 94.12 93 GLY A N 1
ATOM 711 C CA . GLY A 1 93 ? -1.454 -8.427 -7.924 1.00 94.12 93 GLY A CA 1
ATOM 712 C C . GLY A 1 93 ? -1.353 -9.602 -6.940 1.00 94.12 93 GLY A C 1
ATOM 713 O O . GLY A 1 93 ? -2.092 -10.587 -7.055 1.00 94.12 93 GLY A O 1
ATOM 714 N N . PRO A 1 94 ? -0.453 -9.512 -5.945 1.00 95.12 94 PRO A N 1
ATOM 715 C CA . PRO A 1 94 ? -0.304 -10.516 -4.892 1.00 95.12 94 PRO A CA 1
ATOM 716 C C . PRO A 1 94 ? -1.535 -10.631 -3.978 1.00 95.12 94 PRO A C 1
ATOM 718 O O . PRO A 1 94 ? -2.348 -9.711 -3.872 1.00 95.12 94 PRO A O 1
ATOM 721 N N . ALA A 1 95 ? -1.617 -11.755 -3.263 1.00 96.88 95 ALA A N 1
ATOM 722 C CA . ALA A 1 95 ? -2.646 -12.034 -2.263 1.00 96.88 95 ALA A CA 1
ATOM 723 C C . ALA A 1 95 ? -2.555 -11.095 -1.042 1.00 96.88 95 ALA A C 1
ATOM 725 O O . ALA A 1 95 ? -1.472 -10.914 -0.471 1.00 96.88 95 ALA A O 1
ATOM 726 N N . GLN A 1 96 ? -3.688 -10.552 -0.582 1.00 97.62 96 GLN A N 1
ATOM 727 C CA . GLN A 1 96 ? -3.710 -9.486 0.435 1.00 97.62 96 GLN A CA 1
ATOM 728 C C . GLN A 1 96 ? -4.103 -9.906 1.864 1.00 97.62 96 GLN A C 1
ATOM 730 O O . GLN A 1 96 ? -3.846 -9.121 2.776 1.00 97.62 96 GLN A O 1
ATOM 735 N N . ARG A 1 97 ? -4.654 -11.108 2.112 1.00 97.56 97 ARG A N 1
ATOM 736 C CA . ARG A 1 97 ? -5.201 -11.506 3.435 1.00 97.56 97 ARG A CA 1
ATOM 737 C C . ARG A 1 97 ? -4.231 -11.270 4.592 1.00 97.56 97 ARG A C 1
ATOM 739 O O . ARG A 1 97 ? -4.601 -10.699 5.610 1.00 97.56 97 ARG A O 1
ATOM 746 N N . ASP A 1 98 ? -2.987 -11.695 4.410 1.00 96.81 98 ASP A N 1
ATOM 747 C CA . ASP A 1 98 ? -1.951 -11.668 5.446 1.00 96.81 98 ASP A CA 1
ATOM 748 C C . ASP A 1 98 ? -0.893 -10.580 5.211 1.00 96.81 98 ASP A C 1
ATOM 750 O O . ASP A 1 98 ? 0.231 -10.683 5.704 1.00 96.81 98 ASP A O 1
ATOM 754 N N . VAL A 1 99 ? -1.206 -9.529 4.443 1.00 96.69 99 VAL A N 1
ATOM 755 C CA . VAL A 1 99 ? -0.214 -8.495 4.094 1.00 96.69 99 VAL A CA 1
ATOM 756 C C . VAL A 1 99 ? 0.409 -7.836 5.331 1.00 96.69 99 VAL A C 1
ATOM 758 O O . VAL A 1 99 ? 1.619 -7.620 5.351 1.00 96.69 99 VAL A O 1
ATOM 761 N N . ILE A 1 100 ? -0.374 -7.630 6.394 1.00 95.00 100 ILE A N 1
ATOM 762 C CA . ILE A 1 100 ? 0.084 -7.027 7.657 1.00 95.00 100 ILE A CA 1
ATOM 763 C C . ILE A 1 100 ? 1.077 -7.911 8.429 1.00 95.00 100 ILE A C 1
ATOM 765 O O . ILE A 1 100 ? 1.823 -7.421 9.266 1.00 95.00 100 ILE A O 1
ATOM 769 N N . LYS A 1 101 ? 1.131 -9.217 8.133 1.00 96.19 101 LYS A N 1
ATOM 770 C CA . LYS A 1 101 ? 2.137 -10.130 8.704 1.00 96.19 101 LYS A CA 1
ATOM 771 C C . LYS A 1 101 ? 3.472 -10.062 7.958 1.00 96.19 101 LYS A C 1
ATOM 773 O O . LYS A 1 101 ? 4.468 -10.583 8.446 1.00 96.19 101 LYS A O 1
ATOM 778 N N . ARG A 1 102 ? 3.491 -9.480 6.753 1.00 95.50 102 ARG A N 1
ATOM 779 C CA . ARG A 1 102 ? 4.657 -9.450 5.849 1.00 95.50 102 ARG A CA 1
ATOM 780 C C . ARG A 1 102 ? 5.223 -8.050 5.629 1.00 95.50 102 ARG A C 1
ATOM 782 O O . ARG A 1 102 ? 6.343 -7.925 5.134 1.00 95.50 102 ARG A O 1
ATOM 789 N N . ARG A 1 103 ? 4.435 -7.010 5.901 1.00 97.31 103 ARG A N 1
ATOM 790 C CA . ARG A 1 103 ? 4.758 -5.600 5.660 1.00 97.31 103 ARG A CA 1
ATOM 791 C C . ARG A 1 103 ? 4.300 -4.761 6.840 1.00 97.31 103 ARG A C 1
ATOM 793 O O . ARG A 1 103 ? 3.272 -5.060 7.443 1.00 97.31 103 ARG A O 1
ATOM 800 N N . THR A 1 104 ? 5.046 -3.702 7.123 1.00 98.12 104 THR A N 1
ATOM 801 C CA . THR A 1 104 ? 4.681 -2.743 8.162 1.00 98.12 104 THR A CA 1
ATOM 802 C C . THR A 1 104 ? 3.449 -1.924 7.738 1.00 98.12 104 THR A C 1
ATOM 804 O O . THR A 1 104 ? 3.171 -1.806 6.535 1.00 98.12 104 THR A O 1
ATOM 807 N N . PRO A 1 105 ? 2.681 -1.357 8.687 1.00 97.94 105 PRO A N 1
ATOM 808 C CA . PRO A 1 105 ? 1.567 -0.465 8.369 1.00 97.94 105 PRO A CA 1
ATOM 809 C C . PRO A 1 105 ? 1.987 0.703 7.470 1.00 97.94 105 PRO A C 1
ATOM 811 O O . PRO A 1 105 ? 1.286 1.045 6.519 1.00 97.94 105 PRO A O 1
ATOM 814 N N . GLU A 1 106 ? 3.161 1.272 7.723 1.00 98.62 106 GLU A N 1
ATOM 815 C CA . GLU A 1 106 ? 3.751 2.367 6.958 1.00 98.62 106 GLU A CA 1
ATOM 816 C C . GLU A 1 106 ? 4.029 1.943 5.521 1.00 98.62 106 GLU A C 1
ATOM 818 O O . GLU A 1 106 ? 3.667 2.669 4.599 1.00 98.62 106 GLU A O 1
ATOM 823 N N . PHE A 1 107 ? 4.589 0.746 5.318 1.00 98.62 107 PHE A N 1
ATOM 824 C CA . PHE A 1 107 ? 4.824 0.203 3.982 1.00 98.62 107 PHE A CA 1
ATOM 825 C C . PHE A 1 107 ? 3.520 0.062 3.204 1.00 98.62 107 PHE A C 1
ATOM 827 O O . PHE A 1 107 ? 3.447 0.438 2.034 1.00 98.62 107 PHE A O 1
ATOM 834 N N . ILE A 1 108 ? 2.478 -0.469 3.846 1.00 98.19 108 ILE A N 1
ATOM 835 C CA . ILE A 1 108 ? 1.161 -0.638 3.223 1.00 98.19 108 ILE A CA 1
ATOM 836 C C . ILE A 1 108 ? 0.575 0.731 2.855 1.00 98.19 108 ILE A C 1
ATOM 838 O O . ILE A 1 108 ? 0.101 0.913 1.732 1.00 98.19 108 ILE A O 1
ATOM 842 N N . MET A 1 109 ? 0.660 1.711 3.756 1.00 98.25 109 MET A N 1
ATOM 843 C CA . MET A 1 109 ? 0.197 3.076 3.499 1.00 98.25 109 MET A CA 1
ATOM 844 C C . MET A 1 109 ? 0.990 3.751 2.376 1.00 98.25 109 MET A C 1
ATOM 846 O O . MET A 1 109 ? 0.386 4.291 1.453 1.00 98.25 109 MET A O 1
ATOM 850 N N . ASN A 1 110 ? 2.320 3.681 2.396 1.00 98.69 110 ASN A N 1
ATOM 851 C CA . ASN A 1 110 ? 3.173 4.260 1.358 1.00 98.69 110 ASN A CA 1
ATOM 852 C C . ASN A 1 110 ? 2.973 3.574 0.003 1.00 98.69 110 ASN A C 1
ATOM 854 O O . ASN A 1 110 ? 2.956 4.254 -1.016 1.00 98.69 110 ASN A O 1
ATOM 858 N N . MET A 1 111 ? 2.719 2.264 -0.032 1.00 98.00 111 MET A N 1
ATOM 859 C CA . MET A 1 111 ? 2.356 1.572 -1.269 1.00 98.00 111 MET A CA 1
ATOM 860 C C . MET A 1 111 ? 1.016 2.062 -1.837 1.00 98.00 111 MET A C 1
ATOM 862 O O . MET A 1 111 ? 0.888 2.222 -3.045 1.00 98.00 111 MET A O 1
ATOM 866 N N . MET A 1 112 ? 0.016 2.321 -0.988 1.00 97.69 112 MET A N 1
ATOM 867 C CA . MET A 1 112 ? -1.277 2.853 -1.442 1.00 97.69 112 MET A CA 1
ATOM 868 C C . MET A 1 112 ? -1.198 4.326 -1.864 1.00 97.69 112 MET A C 1
ATOM 870 O O . MET A 1 112 ? -1.901 4.734 -2.785 1.00 97.69 112 MET A O 1
ATOM 874 N N . LEU A 1 113 ? -0.378 5.125 -1.177 1.00 98.00 113 LEU A N 1
ATOM 875 C CA . LEU A 1 113 ? -0.297 6.577 -1.361 1.00 98.00 113 LEU A CA 1
ATOM 876 C C . LEU A 1 113 ? 0.768 7.012 -2.377 1.00 98.00 113 LEU A C 1
ATOM 878 O O . LEU A 1 113 ? 0.693 8.131 -2.875 1.00 98.00 113 LEU A O 1
ATOM 882 N N . ASN A 1 114 ? 1.746 6.155 -2.677 1.00 98.44 114 ASN A N 1
ATOM 883 C CA . ASN A 1 114 ? 2.844 6.427 -3.605 1.00 98.44 114 ASN A CA 1
ATOM 884 C C . ASN A 1 114 ? 3.256 5.179 -4.426 1.00 98.44 114 ASN A C 1
ATOM 886 O O . ASN A 1 114 ? 4.430 4.793 -4.435 1.00 98.44 114 ASN A O 1
ATOM 890 N N . PRO A 1 115 ? 2.309 4.500 -5.106 1.00 96.62 115 PRO A N 1
ATOM 891 C CA . PRO A 1 115 ? 2.583 3.225 -5.768 1.00 96.62 115 PRO A CA 1
ATOM 892 C C . PRO A 1 115 ? 3.613 3.339 -6.897 1.00 96.62 115 PRO A C 1
ATOM 894 O O . PRO A 1 115 ? 4.442 2.449 -7.046 1.00 96.62 115 PRO A O 1
ATOM 897 N N . GLU A 1 116 ? 3.592 4.414 -7.686 1.00 97.06 116 GLU A N 1
ATOM 898 C CA . GLU A 1 116 ? 4.460 4.553 -8.862 1.00 97.06 116 GLU A CA 1
ATOM 899 C C . GLU A 1 116 ? 5.944 4.609 -8.478 1.00 97.06 116 GLU A C 1
ATOM 901 O O . GLU A 1 116 ? 6.753 3.822 -8.971 1.00 97.06 116 GLU A O 1
ATOM 906 N N . GLU A 1 117 ? 6.307 5.486 -7.543 1.00 97.50 117 GLU A N 1
ATOM 907 C CA . GLU A 1 117 ? 7.693 5.596 -7.093 1.00 97.50 117 GLU A CA 1
ATOM 908 C C . GLU A 1 117 ? 8.150 4.325 -6.368 1.00 97.50 117 GLU A C 1
ATOM 910 O O . GLU A 1 117 ? 9.271 3.852 -6.580 1.00 97.50 117 GLU A O 1
ATOM 915 N N . MET A 1 118 ? 7.265 3.722 -5.568 1.00 97.56 118 MET A N 1
ATOM 916 C CA . MET A 1 118 ? 7.513 2.427 -4.937 1.00 97.56 118 MET A CA 1
ATOM 917 C C . MET A 1 118 ? 7.845 1.355 -5.978 1.00 97.56 118 MET A C 1
ATOM 919 O O . MET A 1 118 ? 8.833 0.638 -5.825 1.00 97.56 118 MET A O 1
ATOM 923 N N . GLN A 1 119 ? 7.082 1.278 -7.067 1.00 95.81 119 GLN A N 1
ATOM 924 C CA . GLN A 1 119 ? 7.324 0.332 -8.156 1.00 95.81 119 GLN A CA 1
ATOM 925 C C . GLN A 1 119 ? 8.618 0.609 -8.920 1.00 95.81 119 GLN A C 1
ATOM 927 O O . GLN A 1 119 ? 9.303 -0.330 -9.316 1.00 95.81 119 GLN A O 1
ATOM 932 N N . GLN A 1 120 ? 8.985 1.873 -9.110 1.00 95.31 120 GLN A N 1
ATOM 933 C CA . GLN A 1 120 ? 10.181 2.243 -9.868 1.00 95.31 120 GLN A CA 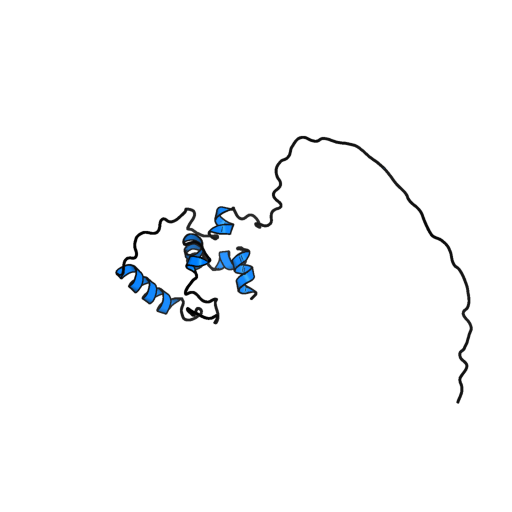1
ATOM 934 C C . GLN A 1 120 ? 11.477 2.069 -9.063 1.00 95.31 120 GLN A C 1
ATOM 936 O O . GLN A 1 120 ? 12.513 1.680 -9.626 1.00 95.31 120 GLN A O 1
ATOM 941 N N . LYS A 1 121 ? 11.433 2.360 -7.756 1.00 95.81 121 LYS A N 1
ATOM 942 C CA . LYS A 1 121 ? 12.632 2.536 -6.923 1.00 95.81 121 LYS A CA 1
ATOM 943 C C . LYS A 1 121 ? 12.755 1.548 -5.769 1.00 95.81 121 LYS A C 1
ATOM 945 O O . LYS A 1 121 ? 13.877 1.166 -5.451 1.00 95.81 121 LYS A O 1
ATOM 950 N N . HIS A 1 122 ? 11.660 1.097 -5.154 1.00 97.31 122 HIS A N 1
ATOM 951 C CA . HIS A 1 122 ? 11.771 0.244 -3.971 1.00 97.31 122 HIS A CA 1
ATOM 952 C C . HIS A 1 122 ? 12.196 -1.185 -4.363 1.00 97.31 122 HIS A C 1
ATOM 954 O O . HIS A 1 122 ? 11.449 -1.876 -5.065 1.00 97.31 122 HIS A O 1
ATOM 960 N N . PRO A 1 123 ? 13.344 -1.700 -3.879 1.00 95.44 123 PRO A N 1
ATOM 961 C CA . PRO A 1 123 ? 13.936 -2.945 -4.382 1.00 95.44 123 PRO A CA 1
ATOM 962 C C . PRO A 1 123 ? 13.009 -4.157 -4.221 1.00 95.44 123 PRO A C 1
ATOM 964 O O . PRO A 1 123 ? 12.854 -4.963 -5.138 1.00 95.44 123 PRO A O 1
ATOM 967 N N . VAL A 1 124 ? 12.320 -4.254 -3.080 1.00 94.38 124 VAL A N 1
ATOM 968 C CA . VAL A 1 124 ? 11.364 -5.341 -2.818 1.00 94.38 124 VAL A CA 1
ATOM 969 C C . VAL A 1 124 ? 10.138 -5.272 -3.734 1.00 94.38 124 VAL A C 1
ATOM 971 O O . VAL A 1 124 ? 9.652 -6.311 -4.171 1.00 94.38 124 VAL A O 1
ATOM 974 N N . VAL A 1 125 ? 9.637 -4.073 -4.047 1.00 95.62 125 VAL A N 1
ATOM 975 C CA . VAL A 1 125 ? 8.456 -3.924 -4.910 1.00 95.62 125 VAL A CA 1
ATOM 976 C C . VAL A 1 125 ? 8.810 -4.269 -6.349 1.00 95.62 125 VAL A C 1
ATOM 978 O O . VAL A 1 125 ? 8.079 -5.020 -6.98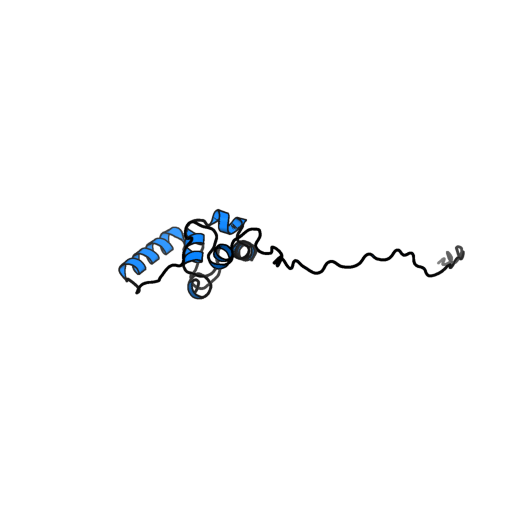8 1.00 95.62 125 VAL A O 1
ATOM 981 N N . LYS A 1 126 ? 9.966 -3.797 -6.830 1.00 94.44 126 LYS A N 1
ATOM 982 C CA . LYS A 1 126 ? 10.494 -4.155 -8.153 1.00 94.44 126 LYS A CA 1
ATOM 983 C C . LYS A 1 126 ? 10.597 -5.662 -8.331 1.00 94.44 126 LYS A C 1
ATOM 985 O O . LYS A 1 126 ? 10.207 -6.181 -9.370 1.00 94.44 126 LYS A O 1
ATOM 990 N N . LYS A 1 127 ? 11.096 -6.360 -7.306 1.00 92.81 127 LYS A N 1
ATOM 991 C CA . LYS A 1 127 ? 11.190 -7.820 -7.327 1.00 92.81 127 LYS A CA 1
ATOM 992 C C . LYS A 1 127 ? 9.810 -8.473 -7.437 1.00 92.81 127 LYS A C 1
ATOM 994 O O . LYS A 1 127 ? 9.638 -9.323 -8.294 1.00 92.81 127 LYS A O 1
ATOM 999 N N . LEU A 1 128 ? 8.836 -8.037 -6.636 1.00 90.56 128 LEU A N 1
ATOM 1000 C CA . LEU A 1 128 ? 7.467 -8.576 -6.667 1.00 90.56 128 LEU A CA 1
ATOM 1001 C C . LEU A 1 128 ? 6.756 -8.363 -8.013 1.00 90.56 128 LEU A C 1
ATOM 1003 O O . LEU A 1 128 ? 5.937 -9.189 -8.403 1.00 90.56 128 LEU A O 1
ATOM 1007 N N . LEU A 1 129 ? 7.043 -7.258 -8.708 1.00 88.81 129 LEU A N 1
ATOM 1008 C CA . LEU A 1 129 ? 6.496 -6.989 -10.042 1.00 88.81 129 LEU A CA 1
ATOM 1009 C C . LEU A 1 129 ? 7.088 -7.884 -11.136 1.00 88.81 129 LEU A C 1
ATOM 1011 O O . LEU A 1 129 ? 6.454 -8.066 -12.170 1.00 88.81 129 LEU A O 1
ATOM 1015 N N . ALA A 1 130 ? 8.303 -8.392 -10.931 1.00 86.62 130 ALA A N 1
ATOM 1016 C CA . ALA A 1 130 ? 8.989 -9.263 -11.879 1.00 86.62 130 ALA A CA 1
ATOM 1017 C C . ALA A 1 130 ? 8.662 -10.758 -11.686 1.00 86.62 130 ALA A C 1
ATOM 1019 O O . ALA A 1 130 ? 9.111 -11.575 -12.488 1.00 86.62 130 ALA A O 1
ATOM 1020 N N . GLU A 1 131 ? 7.930 -11.109 -10.623 1.00 81.75 131 GLU A N 1
ATOM 1021 C CA . GLU A 1 131 ? 7.363 -12.448 -10.381 1.00 81.75 131 GLU A CA 1
ATOM 1022 C C . GLU A 1 131 ? 6.138 -12.702 -11.259 1.00 81.75 131 GLU A C 1
ATOM 1024 O O . GLU A 1 131 ? 5.963 -13.852 -11.712 1.00 81.75 131 GLU A O 1
#

Organism: Ignavibacterium album (strain DSM 19864 / JCM 16511 / NBRC 101810 / Mat9-16) (NCBI:txid945713)

Foldseek 3Di:
DDDDPDDDDDDDDDDDDDDDDDDDDDDDDPDDPPPPPPPPQQPDDPCCLQQNDADPPDADDDDDDDPVVVVVVVVCCVVPPPVQEDQPQHDNAGHNVCVVVVGPPNNVVRCVGPVPCRCVRHPVNVVRNVD

Sequence (131 aa):
MKKIFSFVFAVAFTILITSCGGDEQKSADFSKSKSVNTDLSGGLSEFELENGIGPVKQKLELGPIDPKLVKKGEEIFNTKCIACHKLDERYVGPAQRDVIKRRTPEFIMNMMLNPEEMQQKHPVVKKLLAE

InterPro domains:
  IPR009056 Cytochrome c-like domain [PF00034] (70-107)
  IPR0090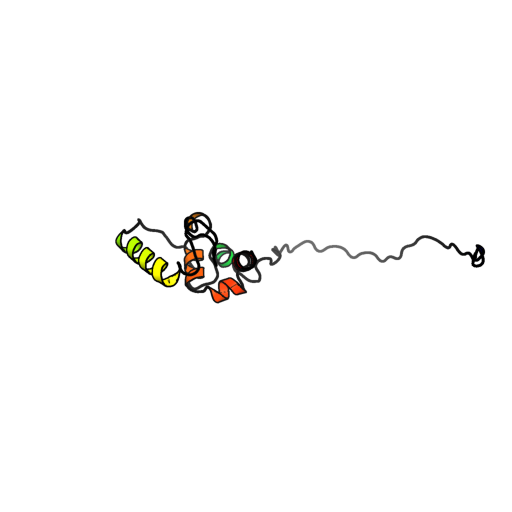56 Cytochrome c-like domain [PS51007] (68-131)
  IPR036909 Cytochrome c-like domain superfamily [G3DSA:1.10.760.10] (44-131)
  IPR036909 Cytochrome c-like domain superfamily [SSF46626] (1-118)

Secondary structure (DSSP, 8-state):
----------------------------------------STT--HHHHHH-SSS--SPPPP-PPPHHHHHHHHHHHHHHTTTT--SSS-SSS---TTHHHHS-HHHHHHHHHSHHHHHHH-HHHHHHHT-